Protein AF-A0A822AQA1-F1 (afdb_monomer_lite)

Radius of gyration: 13.72 Å; chains: 1; bounding box: 22×26×37 Å

Structure (mmCIF, N/CA/C/O backbone):
data_AF-A0A822AQA1-F1
#
_entry.id   AF-A0A822AQA1-F1
#
loop_
_atom_site.group_PDB
_atom_site.id
_atom_site.type_symbol
_atom_site.label_atom_id
_atom_site.label_alt_id
_atom_site.label_comp_id
_atom_site.label_asym_id
_atom_site.label_entity_id
_atom_site.label_seq_id
_atom_site.pdbx_PDB_ins_code
_atom_site.Cartn_x
_atom_site.Cartn_y
_atom_site.Cartn_z
_atom_site.occupancy
_atom_site.B_iso_or_equiv
_atom_site.auth_seq_id
_atom_site.auth_comp_id
_atom_site.auth_asym_id
_atom_site.auth_atom_id
_atom_site.pdbx_PDB_model_num
ATOM 1 N N . MET A 1 1 ? 0.533 -14.695 -1.761 1.00 59.38 1 MET A N 1
ATOM 2 C CA . MET A 1 1 ? -0.603 -15.649 -1.893 1.00 59.38 1 MET A CA 1
ATOM 3 C C . MET A 1 1 ? -1.410 -15.802 -0.600 1.00 59.38 1 MET A C 1
ATOM 5 O O . MET A 1 1 ? -2.622 -15.665 -0.683 1.00 59.38 1 MET A O 1
ATOM 9 N N . ALA A 1 2 ? -0.791 -16.011 0.572 1.00 66.88 2 ALA A N 1
ATOM 10 C CA . ALA A 1 2 ? -1.513 -16.120 1.854 1.00 66.88 2 ALA A CA 1
ATOM 11 C C . ALA A 1 2 ? -2.287 -14.841 2.245 1.00 66.88 2 ALA A C 1
ATOM 13 O O . ALA A 1 2 ? -3.455 -14.915 2.607 1.00 66.88 2 ALA A O 1
ATOM 14 N N . THR A 1 3 ? -1.688 -13.663 2.050 1.00 62.78 3 THR A N 1
ATOM 15 C CA . THR A 1 3 ? -2.288 -12.350 2.362 1.00 62.78 3 THR A CA 1
ATOM 16 C C . THR A 1 3 ? -3.589 -12.094 1.593 1.00 62.78 3 THR A C 1
ATOM 18 O O . THR A 1 3 ? -4.576 -11.640 2.159 1.00 62.78 3 THR A O 1
ATOM 21 N N . ARG A 1 4 ? -3.638 -12.478 0.310 1.0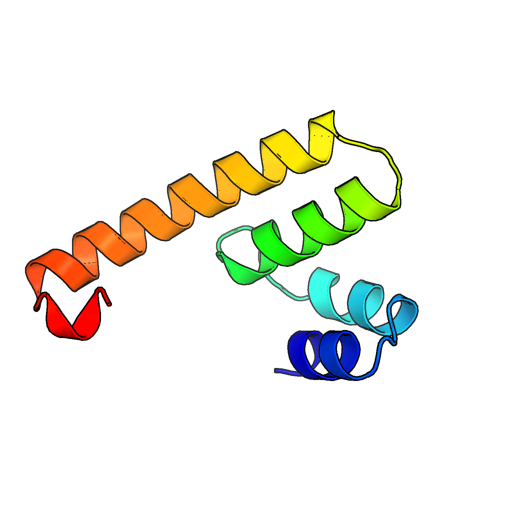0 66.75 4 ARG A N 1
ATOM 22 C CA . ARG A 1 4 ? -4.836 -12.339 -0.534 1.00 66.75 4 ARG A CA 1
ATOM 23 C C . ARG A 1 4 ? -5.963 -13.281 -0.099 1.00 66.75 4 ARG A C 1
ATOM 25 O O . ARG A 1 4 ? -7.131 -12.914 -0.184 1.00 66.75 4 ARG A O 1
ATOM 32 N N . ALA A 1 5 ? -5.617 -14.486 0.360 1.00 70.31 5 ALA A N 1
ATOM 33 C CA . ALA A 1 5 ? -6.589 -15.446 0.875 1.00 70.31 5 ALA A CA 1
ATOM 34 C C . ALA A 1 5 ? -7.190 -14.963 2.203 1.00 70.31 5 ALA A C 1
ATOM 36 O O . ALA A 1 5 ? -8.413 -14.940 2.325 1.00 70.31 5 ALA A O 1
ATOM 37 N N . ALA A 1 6 ? -6.352 -14.489 3.132 1.00 69.81 6 ALA A N 1
ATOM 38 C CA . ALA A 1 6 ? -6.788 -13.890 4.395 1.00 69.81 6 ALA A CA 1
ATOM 39 C C . ALA A 1 6 ? -7.710 -12.681 4.161 1.00 69.81 6 ALA A C 1
ATOM 41 O O . ALA A 1 6 ? -8.770 -12.589 4.774 1.00 69.81 6 ALA A O 1
ATOM 42 N N . TRP A 1 7 ? -7.386 -11.826 3.179 1.00 71.56 7 TRP A N 1
ATOM 43 C CA . TRP A 1 7 ? -8.262 -10.717 2.792 1.00 71.56 7 TRP A CA 1
ATOM 44 C C . TRP A 1 7 ? -9.621 -11.197 2.269 1.00 71.56 7 TRP A C 1
ATOM 46 O O . TRP A 1 7 ? -10.654 -10.679 2.683 1.00 71.56 7 TRP A O 1
ATOM 56 N N . SER A 1 8 ? -9.638 -12.223 1.407 1.00 73.75 8 SER A N 1
ATOM 57 C CA . SER A 1 8 ? -10.891 -12.787 0.874 1.00 73.75 8 SER A CA 1
ATOM 58 C C . SER A 1 8 ? -11.751 -13.480 1.936 1.00 73.75 8 SER A C 1
ATOM 60 O O . SER A 1 8 ? -12.967 -13.545 1.790 1.00 73.75 8 SER A O 1
ATOM 62 N N . LEU A 1 9 ? -11.119 -13.982 3.000 1.00 79.31 9 LEU A N 1
ATOM 63 C CA . LEU A 1 9 ? -11.776 -14.623 4.138 1.00 79.31 9 LEU A CA 1
ATOM 64 C C . LEU A 1 9 ? -12.233 -13.606 5.197 1.00 79.31 9 LEU A C 1
ATOM 66 O O . LEU A 1 9 ? -12.934 -13.983 6.131 1.00 79.31 9 LEU A O 1
ATOM 70 N N . GLY A 1 10 ? -11.854 -12.330 5.058 1.00 74.00 10 GLY A N 1
ATOM 71 C CA . GLY A 1 10 ? -12.117 -11.289 6.054 1.00 74.00 10 GLY A CA 1
ATOM 72 C C . GLY A 1 10 ? -11.279 -11.428 7.330 1.00 74.00 10 GLY A C 1
ATOM 73 O O . GLY A 1 10 ? -11.545 -10.730 8.308 1.00 74.00 10 GLY A O 1
ATOM 74 N N . ASP A 1 11 ? -10.266 -12.299 7.328 1.00 77.31 11 ASP A N 1
ATOM 75 C CA . ASP A 1 11 ? -9.411 -12.576 8.482 1.00 77.31 11 ASP A CA 1
ATOM 76 C C . ASP A 1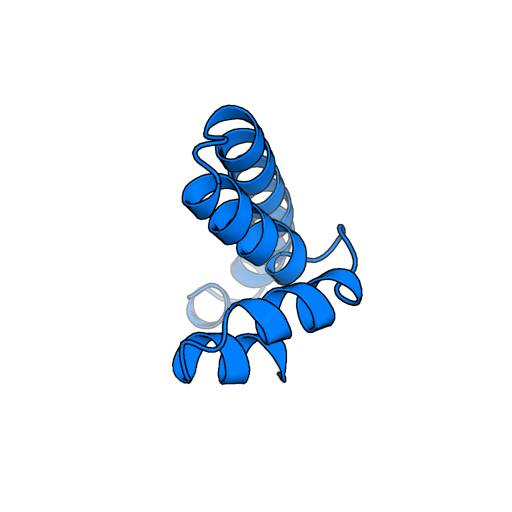 11 ? -8.257 -11.566 8.550 1.00 77.31 11 ASP A C 1
ATOM 78 O O . ASP A 1 11 ? -7.119 -11.804 8.134 1.00 77.31 11 ASP A O 1
ATOM 82 N N . MET A 1 12 ? -8.596 -10.362 9.008 1.00 71.25 12 MET A N 1
ATOM 83 C CA . MET A 1 12 ? -7.674 -9.227 9.083 1.00 71.25 12 MET A CA 1
ATOM 84 C C . MET A 1 12 ? -6.498 -9.407 10.070 1.00 71.25 12 MET A C 1
ATOM 86 O O . MET A 1 12 ? -5.397 -8.974 9.735 1.00 71.25 12 MET A O 1
ATOM 90 N N . PRO A 1 13 ? -6.655 -10.057 11.243 1.00 74.56 13 PRO A N 1
ATOM 91 C CA . PRO A 1 13 ? -5.533 -10.331 12.148 1.00 74.56 13 PRO A CA 1
ATOM 92 C C . PRO A 1 13 ? -4.438 -11.193 11.513 1.00 74.56 13 PRO A C 1
ATOM 94 O O . PRO A 1 13 ? -3.248 -11.005 11.768 1.00 74.56 13 PRO A O 1
ATOM 97 N N . ASP A 1 14 ? -4.829 -12.151 10.677 1.00 73.56 14 ASP A N 1
ATOM 98 C CA . ASP A 1 14 ? -3.876 -12.996 9.969 1.00 73.56 14 ASP A CA 1
ATOM 99 C C . ASP A 1 14 ? -3.282 -12.278 8.751 1.00 73.56 14 ASP A C 1
ATOM 101 O O . ASP A 1 14 ? -2.102 -12.458 8.443 1.00 73.56 14 ASP A O 1
ATOM 105 N N . LEU A 1 15 ? -4.036 -11.372 8.120 1.00 72.81 15 LEU A N 1
ATOM 106 C CA . LEU A 1 15 ? -3.512 -10.469 7.094 1.00 72.81 15 LEU A CA 1
ATOM 107 C C . LEU A 1 15 ? -2.345 -9.617 7.618 1.00 72.81 15 LEU A C 1
ATOM 109 O O . LEU A 1 15 ? -1.332 -9.499 6.922 1.00 72.81 15 LEU A O 1
ATOM 113 N N . GLU A 1 16 ? -2.451 -9.103 8.849 1.00 74.38 16 GLU A N 1
ATOM 114 C CA . GLU A 1 16 ? -1.386 -8.349 9.526 1.00 74.38 16 GLU A CA 1
ATOM 115 C C . GLU A 1 16 ? -0.097 -9.167 9.679 1.00 74.38 16 GLU A C 1
ATOM 117 O O . GLU A 1 16 ? 0.994 -8.702 9.347 1.00 74.38 16 GLU A O 1
ATOM 122 N N . LYS A 1 17 ? -0.216 -10.440 10.070 1.00 77.50 17 LYS A N 1
ATOM 123 C CA . LYS A 1 17 ? 0.939 -11.345 10.188 1.00 77.50 17 LYS A CA 1
ATOM 124 C C . LYS A 1 17 ? 1.593 -11.629 8.840 1.00 77.50 17 LYS A C 1
ATOM 126 O O . LYS A 1 17 ? 2.812 -11.756 8.760 1.00 77.50 17 LYS A O 1
ATOM 131 N N . TYR A 1 18 ? 0.801 -11.744 7.775 1.00 76.50 18 TYR A N 1
ATOM 132 C CA . TYR A 1 18 ? 1.325 -12.096 6.460 1.00 76.50 18 TYR A CA 1
ATOM 133 C C . TYR A 1 18 ? 1.935 -10.912 5.708 1.00 76.50 18 TYR A C 1
ATOM 135 O O . TYR A 1 18 ? 2.917 -11.118 4.991 1.00 76.50 18 TYR A O 1
ATOM 143 N N . TYR A 1 19 ? 1.407 -9.688 5.843 1.00 76.56 19 TYR A N 1
ATOM 144 C CA . TYR A 1 19 ? 1.958 -8.554 5.090 1.00 76.56 19 TYR A CA 1
ATOM 145 C C . TYR A 1 19 ? 3.319 -8.085 5.626 1.00 76.56 19 TYR A C 1
ATOM 147 O O . TYR A 1 19 ? 4.103 -7.550 4.845 1.00 76.56 19 TYR A O 1
ATOM 155 N N . ILE A 1 20 ? 3.649 -8.329 6.904 1.00 78.81 20 ILE A N 1
ATOM 156 C CA . ILE A 1 20 ? 4.971 -8.009 7.487 1.00 78.81 20 ILE A CA 1
ATOM 157 C C . ILE A 1 20 ? 6.109 -8.725 6.741 1.00 78.81 20 ILE A C 1
ATOM 159 O O . ILE A 1 20 ? 7.229 -8.225 6.669 1.00 78.81 20 ILE A O 1
ATOM 163 N N . HIS A 1 21 ? 5.827 -9.881 6.139 1.00 82.19 21 HIS A N 1
ATOM 164 C CA . HIS A 1 21 ? 6.800 -10.629 5.343 1.00 82.19 21 HIS A CA 1
ATOM 165 C C . HIS A 1 21 ? 6.930 -10.130 3.898 1.00 82.19 21 HIS A C 1
ATOM 167 O O . HIS A 1 21 ? 7.794 -10.613 3.162 1.00 82.19 21 HIS A O 1
ATOM 173 N N . ILE A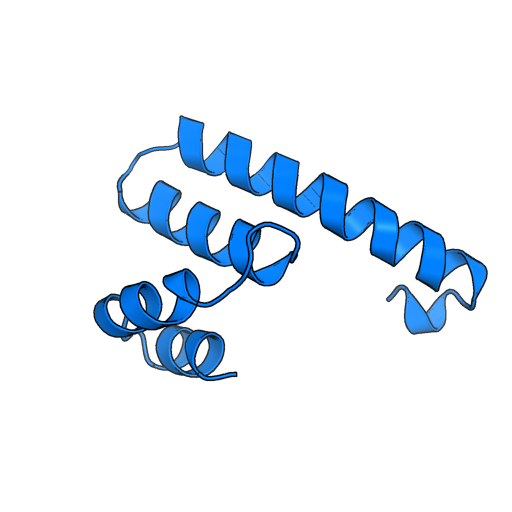 1 22 ? 6.076 -9.197 3.465 1.00 81.62 22 ILE A N 1
ATOM 174 C CA . ILE A 1 22 ? 6.142 -8.627 2.123 1.00 81.62 22 ILE A CA 1
ATOM 175 C C . ILE A 1 22 ? 7.125 -7.452 2.151 1.00 81.62 22 ILE A C 1
ATOM 177 O O . ILE A 1 22 ? 6.917 -6.506 2.915 1.00 81.62 22 ILE A O 1
ATOM 181 N N . PRO A 1 23 ? 8.181 -7.489 1.321 1.00 81.12 23 PRO A N 1
ATOM 182 C CA . PRO A 1 23 ? 9.142 -6.403 1.265 1.00 81.12 23 PRO A CA 1
ATOM 183 C C . PRO A 1 23 ? 8.494 -5.106 0.769 1.00 81.12 23 PRO A C 1
ATOM 185 O O . PRO A 1 23 ? 7.678 -5.113 -0.152 1.00 81.12 23 PRO A O 1
ATOM 188 N N . ASP A 1 24 ? 8.930 -3.995 1.355 1.00 76.38 24 ASP A N 1
ATOM 189 C CA . ASP A 1 24 ? 8.486 -2.617 1.087 1.00 76.38 24 ASP A CA 1
ATOM 190 C C . ASP A 1 24 ? 8.679 -2.198 -0.371 1.00 76.38 24 ASP A C 1
ATOM 192 O O . ASP A 1 24 ? 8.006 -1.303 -0.863 1.00 76.38 24 ASP A O 1
ATOM 196 N N . THR A 1 25 ? 9.599 -2.864 -1.065 1.00 78.06 25 THR A N 1
ATOM 197 C CA . THR A 1 25 ? 9.922 -2.628 -2.473 1.00 78.06 25 THR A CA 1
ATOM 198 C C . THR A 1 25 ? 8.908 -3.235 -3.439 1.00 78.06 25 THR A C 1
ATOM 200 O O . THR A 1 25 ? 9.060 -3.082 -4.647 1.00 78.06 25 THR A O 1
ATOM 203 N N . LYS A 1 26 ? 7.895 -3.955 -2.944 1.00 83.06 26 LYS A N 1
ATOM 204 C CA . LYS A 1 26 ? 6.830 -4.533 -3.768 1.00 83.06 26 LYS A CA 1
ATOM 205 C C . LYS A 1 26 ? 5.526 -3.773 -3.593 1.00 83.06 26 LYS A C 1
ATOM 207 O O . LYS A 1 26 ? 5.113 -3.494 -2.468 1.00 83.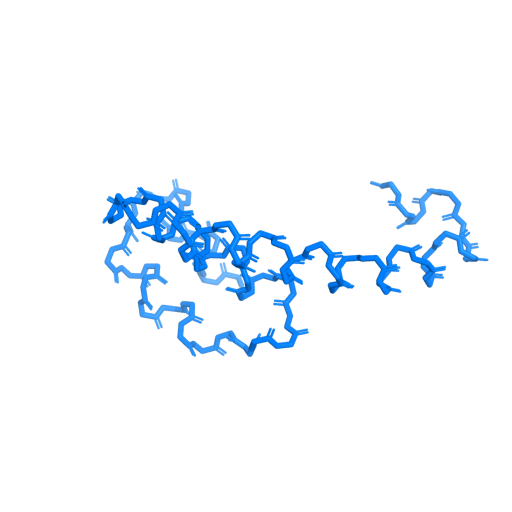06 26 LYS A O 1
ATOM 212 N N . PHE A 1 27 ? 4.823 -3.578 -4.710 1.00 85.25 27 PHE A N 1
ATOM 213 C CA . PHE A 1 27 ? 3.484 -2.988 -4.748 1.00 85.25 27 PHE A CA 1
ATOM 214 C C . PHE A 1 27 ? 2.532 -3.623 -3.723 1.00 85.25 27 PHE A C 1
ATOM 216 O O . PHE A 1 27 ? 1.858 -2.915 -2.979 1.00 85.25 27 PHE A O 1
ATOM 223 N N . GLU A 1 28 ? 2.526 -4.959 -3.623 1.00 84.25 28 GLU A N 1
ATOM 224 C CA . GLU A 1 28 ? 1.672 -5.686 -2.675 1.00 84.25 28 GLU A CA 1
ATOM 225 C C . GLU A 1 28 ? 1.892 -5.228 -1.222 1.00 84.25 28 GLU A C 1
ATOM 227 O O . GLU A 1 28 ? 0.932 -5.089 -0.469 1.00 84.25 28 GLU A O 1
ATOM 232 N N . GLY A 1 29 ? 3.139 -4.957 -0.825 1.00 85.50 29 GLY A N 1
ATOM 233 C CA . GLY A 1 29 ? 3.478 -4.550 0.540 1.00 85.50 29 GLY A CA 1
ATOM 234 C C . GLY A 1 29 ? 2.950 -3.156 0.868 1.00 85.50 29 GLY A C 1
ATOM 235 O O . GLY A 1 29 ? 2.341 -2.959 1.920 1.00 85.50 29 GLY A O 1
ATOM 236 N N . ALA A 1 30 ? 3.125 -2.213 -0.060 1.00 86.88 30 ALA A N 1
ATOM 237 C CA . ALA A 1 30 ? 2.585 -0.862 0.056 1.00 86.88 30 ALA A CA 1
ATOM 238 C C . ALA A 1 30 ? 1.043 -0.865 0.061 1.00 86.88 30 ALA A C 1
ATOM 240 O O . ALA A 1 30 ? 0.420 -0.192 0.883 1.00 86.88 30 ALA A O 1
ATOM 241 N N . TYR A 1 31 ? 0.421 -1.704 -0.775 1.00 86.00 31 TYR A N 1
ATOM 242 C CA . TYR A 1 31 ? -1.032 -1.849 -0.853 1.00 86.00 31 TYR A CA 1
ATOM 243 C C . TYR A 1 31 ? -1.658 -2.341 0.462 1.00 86.00 31 TYR A C 1
ATOM 245 O O . TYR A 1 31 ? -2.571 -1.701 0.985 1.00 86.00 31 TYR A O 1
ATOM 253 N N . TYR A 1 32 ? -1.167 -3.445 1.038 1.00 86.06 32 TYR A N 1
ATOM 254 C CA . TYR A 1 32 ? -1.746 -3.977 2.281 1.00 86.06 32 TYR A CA 1
ATOM 255 C C . TYR A 1 32 ? -1.558 -3.028 3.474 1.00 86.06 32 TYR A C 1
ATOM 257 O O . TYR A 1 32 ? -2.444 -2.939 4.321 1.00 86.06 32 TYR A O 1
ATOM 265 N N . ARG A 1 33 ? -0.461 -2.262 3.517 1.00 86.69 33 ARG A N 1
ATOM 266 C CA . ARG A 1 33 ? -0.249 -1.227 4.546 1.00 86.69 33 ARG A CA 1
ATOM 267 C C . ARG A 1 33 ? -1.179 -0.037 4.391 1.00 86.69 33 ARG A C 1
ATOM 269 O O . ARG A 1 33 ? -1.642 0.483 5.398 1.00 86.69 33 ARG A O 1
ATOM 276 N N . ALA A 1 34 ? -1.480 0.375 3.159 1.00 89.19 34 ALA A N 1
ATOM 277 C CA . ALA A 1 34 ? -2.481 1.408 2.920 1.00 89.19 34 ALA A CA 1
ATOM 278 C C . ALA A 1 34 ? -3.856 0.969 3.443 1.00 89.19 34 ALA A C 1
ATOM 280 O O . ALA A 1 34 ? -4.517 1.728 4.146 1.00 89.19 34 ALA A O 1
ATOM 281 N N . VAL A 1 35 ? -4.261 -0.274 3.156 1.00 87.75 35 VAL A N 1
ATOM 282 C CA . VAL A 1 35 ? -5.520 -0.847 3.660 1.00 87.75 35 VAL A CA 1
ATOM 283 C C . VAL A 1 35 ? -5.546 -0.869 5.189 1.00 87.75 35 VAL A C 1
ATOM 285 O O . VAL A 1 35 ? -6.549 -0.479 5.785 1.00 87.75 35 VAL A O 1
ATOM 288 N N . ASP A 1 36 ? -4.453 -1.281 5.830 1.00 87.19 36 ASP A N 1
ATOM 289 C CA . ASP A 1 36 ? -4.362 -1.293 7.289 1.00 87.19 36 ASP A CA 1
ATOM 290 C C . ASP A 1 36 ? -4.401 0.118 7.901 1.00 87.19 36 ASP A C 1
ATOM 292 O O . ASP A 1 36 ? -5.151 0.383 8.840 1.00 87.19 36 ASP A O 1
ATOM 296 N N . ALA A 1 37 ? -3.680 1.070 7.308 1.00 89.00 37 ALA A N 1
ATOM 297 C CA . ALA A 1 37 ? -3.688 2.461 7.743 1.00 89.00 37 ALA A CA 1
ATOM 298 C C . ALA A 1 37 ? -5.082 3.105 7.627 1.00 89.00 37 ALA A C 1
ATOM 300 O O . ALA A 1 37 ? -5.472 3.857 8.516 1.00 89.00 37 ALA A O 1
ATOM 301 N N . ILE A 1 38 ? -5.862 2.773 6.588 1.00 89.31 38 ILE A N 1
ATOM 302 C CA . ILE A 1 38 ? -7.263 3.215 6.452 1.00 89.31 38 ILE A CA 1
ATOM 303 C C . ILE A 1 38 ? -8.132 2.623 7.565 1.00 89.31 38 ILE A C 1
ATOM 305 O O . ILE A 1 38 ? -8.952 3.334 8.136 1.00 89.31 38 ILE A O 1
ATOM 309 N N . ARG A 1 39 ? -7.957 1.335 7.893 1.00 86.81 39 ARG A N 1
ATOM 310 C CA . ARG A 1 39 ? -8.717 0.670 8.969 1.00 86.81 39 ARG A CA 1
ATOM 311 C C . ARG A 1 39 ? -8.453 1.286 10.341 1.00 86.81 39 ARG A C 1
ATOM 313 O O . ARG A 1 39 ? -9.356 1.309 11.170 1.00 86.81 39 ARG A O 1
ATOM 320 N N . ASN A 1 40 ? -7.236 1.773 10.562 1.00 88.06 40 ASN A N 1
ATOM 321 C CA . ASN A 1 40 ? -6.804 2.407 11.806 1.00 88.06 40 ASN A CA 1
ATOM 322 C C . ASN A 1 40 ? -7.049 3.932 11.829 1.00 88.06 40 ASN A C 1
ATOM 324 O O . ASN A 1 40 ? -6.463 4.624 12.661 1.00 88.06 40 ASN A O 1
ATOM 328 N N . ASP A 1 41 ? -7.862 4.466 10.903 1.00 91.56 41 ASP A N 1
ATOM 329 C CA . ASP A 1 41 ? -8.140 5.903 10.717 1.00 91.56 41 ASP A CA 1
ATOM 330 C C . ASP A 1 41 ? -6.879 6.776 10.525 1.00 91.56 41 ASP A C 1
ATOM 332 O O . ASP A 1 41 ? -6.900 8.003 10.664 1.00 91.56 41 ASP A O 1
ATOM 336 N N . ASN A 1 42 ? -5.750 6.167 10.153 1.00 92.31 42 ASN A N 1
ATOM 337 C CA . ASN A 1 42 ? -4.495 6.862 9.903 1.00 92.31 42 ASN A CA 1
ATOM 338 C C . ASN A 1 42 ? -4.363 7.234 8.422 1.00 92.31 42 ASN A C 1
ATOM 340 O O . ASN A 1 42 ? -3.525 6.717 7.679 1.00 92.31 42 ASN A O 1
ATOM 344 N N . PHE A 1 43 ? -5.199 8.174 7.987 1.00 91.25 43 PHE A N 1
ATOM 345 C CA . PHE A 1 43 ? -5.287 8.581 6.581 1.00 91.25 43 PHE A CA 1
ATOM 346 C C . PHE A 1 43 ? -3.989 9.166 6.023 1.00 91.25 43 PHE A C 1
ATOM 348 O O . PHE A 1 43 ? -3.731 9.058 4.828 1.00 91.25 43 PHE A O 1
ATOM 355 N N . ARG A 1 44 ? -3.148 9.762 6.876 1.00 93.06 44 ARG A N 1
ATOM 356 C CA . ARG A 1 44 ? -1.856 10.307 6.449 1.00 93.06 44 ARG A CA 1
ATOM 357 C C . ARG A 1 44 ? -0.905 9.190 6.027 1.00 93.06 44 ARG A C 1
ATOM 359 O O . ARG A 1 44 ? -0.385 9.218 4.922 1.00 93.06 44 ARG A O 1
ATOM 366 N N . GLN A 1 45 ? -0.765 8.172 6.874 1.00 89.94 45 GLN A N 1
ATOM 367 C CA . GLN A 1 45 ? 0.040 6.993 6.556 1.00 89.94 45 GLN A CA 1
ATOM 368 C C . GLN A 1 45 ? -0.547 6.200 5.380 1.00 89.94 45 GLN A C 1
ATOM 370 O O . GLN A 1 45 ? 0.201 5.639 4.578 1.00 89.94 45 GLN A O 1
ATOM 375 N N . ALA A 1 46 ? -1.877 6.164 5.258 1.00 91.44 46 ALA A N 1
ATOM 376 C CA . ALA A 1 46 ? -2.536 5.556 4.110 1.00 91.44 46 ALA A CA 1
ATOM 377 C C . ALA A 1 46 ? -2.159 6.266 2.806 1.00 91.44 46 ALA A C 1
ATOM 379 O O . ALA A 1 46 ? -1.793 5.598 1.845 1.00 91.44 46 ALA A O 1
ATOM 380 N N . GLN A 1 47 ? -2.196 7.601 2.791 1.00 92.25 47 GLN A N 1
ATOM 381 C CA . GLN A 1 47 ? -1.816 8.398 1.628 1.00 92.25 47 GLN A CA 1
ATOM 382 C C . GLN A 1 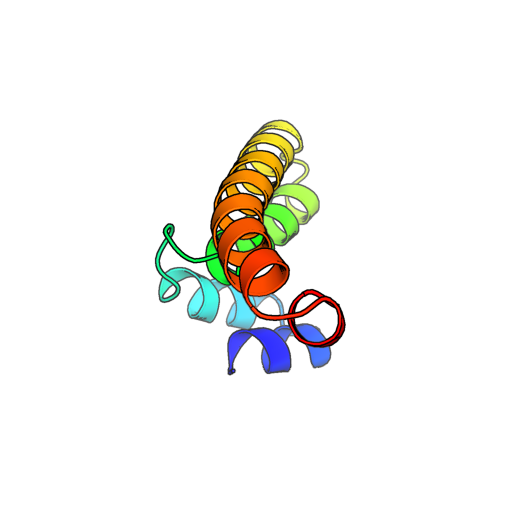47 ? -0.354 8.153 1.234 1.00 92.25 47 GLN A C 1
ATOM 384 O O . GLN A 1 47 ? -0.097 7.815 0.082 1.00 92.25 47 GLN A O 1
ATOM 389 N N . ASP A 1 48 ? 0.572 8.202 2.196 1.00 93.06 48 ASP A N 1
ATOM 390 C CA . ASP A 1 48 ? 1.996 7.934 1.951 1.00 93.06 48 ASP A CA 1
ATOM 391 C C . ASP A 1 48 ? 2.213 6.524 1.361 1.00 93.06 48 ASP A C 1
ATOM 393 O O . ASP A 1 48 ? 3.005 6.325 0.440 1.00 93.06 48 ASP A O 1
ATOM 397 N N . SER A 1 49 ? 1.464 5.533 1.856 1.00 90.38 49 SER A N 1
ATOM 398 C CA . SER A 1 49 ? 1.532 4.150 1.365 1.00 90.38 49 SER A CA 1
ATOM 399 C C . SER A 1 49 ? 0.936 3.996 -0.041 1.00 90.38 49 SER A C 1
ATOM 401 O O . SER A 1 49 ? 1.439 3.203 -0.836 1.00 90.38 49 SER A O 1
ATOM 403 N N . ILE A 1 50 ? -0.120 4.749 -0.369 1.00 90.94 50 ILE A N 1
ATOM 404 C CA . ILE A 1 50 ? -0.724 4.784 -1.711 1.00 90.94 50 ILE A CA 1
ATOM 405 C C . ILE A 1 50 ? 0.238 5.418 -2.713 1.00 90.94 50 ILE A C 1
ATOM 407 O O . ILE A 1 50 ? 0.379 4.911 -3.826 1.00 90.94 50 ILE A O 1
ATOM 411 N N . ASP A 1 51 ? 0.902 6.506 -2.331 1.00 92.69 51 ASP A N 1
ATOM 412 C CA . ASP A 1 51 ? 1.844 7.195 -3.208 1.00 92.69 51 ASP A CA 1
ATOM 413 C C . ASP A 1 51 ? 3.086 6.330 -3.462 1.00 92.69 51 ASP A C 1
ATOM 415 O O . ASP A 1 51 ? 3.478 6.159 -4.616 1.00 92.69 51 ASP A O 1
ATOM 419 N N . LEU A 1 52 ? 3.600 5.637 -2.439 1.00 89.38 52 LEU A N 1
ATOM 420 C CA . LEU A 1 52 ? 4.644 4.622 -2.619 1.00 89.38 52 LEU A CA 1
ATOM 421 C C . LEU A 1 52 ? 4.194 3.483 -3.550 1.00 89.38 52 LEU A C 1
ATOM 423 O O . LEU A 1 52 ? 4.948 3.042 -4.417 1.00 89.38 52 LEU A O 1
ATOM 427 N N . ALA A 1 53 ? 2.960 2.995 -3.391 1.00 88.75 53 ALA A N 1
ATOM 428 C CA . ALA A 1 53 ? 2.426 1.949 -4.257 1.00 88.75 53 ALA A CA 1
ATOM 429 C C . ALA A 1 53 ? 2.367 2.407 -5.724 1.00 88.75 53 ALA A C 1
ATOM 431 O O . ALA A 1 53 ? 2.674 1.617 -6.615 1.00 88.75 53 ALA A O 1
ATOM 432 N N . ARG A 1 54 ? 2.016 3.674 -5.979 1.00 89.12 54 ARG A N 1
ATOM 433 C CA . ARG A 1 54 ? 2.021 4.260 -7.327 1.00 89.12 54 ARG A CA 1
ATOM 434 C C . ARG A 1 54 ? 3.419 4.342 -7.915 1.00 89.12 54 ARG A C 1
ATOM 436 O O . ARG A 1 54 ? 3.592 3.909 -9.044 1.00 89.12 54 ARG A O 1
ATOM 443 N N . GLU A 1 55 ? 4.407 4.817 -7.160 1.00 89.50 55 GLU A N 1
ATOM 444 C CA . GLU A 1 55 ? 5.793 4.887 -7.643 1.00 89.50 55 GLU A CA 1
ATOM 445 C C . GLU A 1 55 ? 6.321 3.510 -8.069 1.00 89.50 55 GLU A C 1
ATOM 447 O O . GLU A 1 55 ? 6.951 3.370 -9.117 1.00 89.50 55 GLU A O 1
ATOM 452 N N . LEU A 1 56 ? 6.024 2.470 -7.284 1.00 86.88 56 LEU A N 1
ATOM 453 C CA . LEU A 1 56 ? 6.409 1.097 -7.614 1.00 86.88 56 LEU A CA 1
ATOM 454 C C . LEU A 1 56 ? 5.664 0.571 -8.846 1.00 86.88 56 LEU A C 1
ATOM 456 O O . LEU A 1 56 ? 6.268 -0.081 -9.700 1.00 86.88 56 LEU A O 1
ATOM 460 N N . LEU A 1 57 ? 4.366 0.871 -8.954 1.00 85.00 57 LEU A N 1
ATOM 461 C CA . LEU A 1 57 ? 3.551 0.472 -10.097 1.00 85.00 57 LEU A CA 1
ATOM 462 C C . LEU A 1 57 ? 4.002 1.177 -11.382 1.00 85.00 57 LEU A C 1
ATOM 464 O O . LEU A 1 57 ? 4.034 0.541 -12.427 1.00 85.00 57 LEU A O 1
ATOM 468 N N . ASP A 1 58 ? 4.388 2.452 -11.316 1.00 84.88 58 ASP A N 1
ATOM 469 C CA . ASP A 1 58 ? 4.851 3.236 -12.466 1.00 84.88 58 ASP A CA 1
ATOM 470 C C . ASP A 1 58 ? 6.111 2.631 -13.099 1.00 84.88 58 ASP A C 1
ATOM 472 O O . ASP A 1 58 ? 6.240 2.601 -14.327 1.00 84.88 58 ASP A O 1
ATOM 476 N N . VAL A 1 59 ? 7.025 2.085 -12.289 1.00 80.44 59 VAL A N 1
ATOM 477 C CA . VAL A 1 59 ? 8.221 1.379 -12.779 1.00 80.44 59 VAL A CA 1
ATOM 478 C C . VAL A 1 59 ? 7.840 0.093 -13.521 1.00 80.44 59 VAL A C 1
ATOM 480 O O . VAL A 1 59 ? 8.354 -0.174 -14.614 1.00 80.44 59 VAL A O 1
ATOM 483 N N . GLU A 1 60 ? 6.915 -0.694 -12.966 1.00 77.38 60 GLU A N 1
ATOM 484 C CA . GLU A 1 60 ? 6.426 -1.921 -13.607 1.00 77.38 60 GLU A CA 1
ATOM 485 C C . GLU A 1 60 ? 5.628 -1.612 -14.884 1.00 77.38 60 GLU A C 1
ATOM 487 O O . GLU A 1 60 ? 5.880 -2.214 -15.929 1.00 77.38 60 GLU A O 1
ATOM 492 N N . LEU A 1 61 ? 4.735 -0.618 -14.843 1.00 76.38 61 LEU A N 1
ATOM 493 C CA . LEU A 1 61 ? 3.928 -0.164 -15.977 1.00 76.38 61 LEU A CA 1
ATOM 494 C C . LEU A 1 61 ? 4.788 0.379 -17.110 1.00 76.38 61 LEU A C 1
ATOM 496 O O . LEU A 1 61 ? 4.559 0.014 -18.258 1.00 76.38 61 LEU A O 1
ATOM 500 N N . THR A 1 62 ? 5.796 1.203 -16.817 1.00 79.75 62 THR A N 1
ATOM 501 C CA . THR A 1 62 ? 6.713 1.723 -17.845 1.00 79.75 62 THR A CA 1
ATOM 502 C C . THR A 1 62 ? 7.442 0.579 -18.552 1.00 79.75 62 THR A C 1
ATOM 504 O O . THR A 1 62 ? 7.608 0.599 -19.773 1.00 79.75 62 THR A O 1
ATOM 507 N N . THR A 1 63 ? 7.826 -0.453 -17.799 1.00 75.69 63 THR A N 1
ATOM 508 C CA . THR A 1 63 ? 8.506 -1.635 -18.340 1.00 75.69 63 THR A CA 1
ATOM 509 C C . THR A 1 63 ? 7.563 -2.473 -19.211 1.00 75.69 63 THR A C 1
ATOM 511 O O . THR A 1 63 ? 7.905 -2.812 -20.341 1.00 75.69 63 THR A O 1
ATOM 514 N N . LEU A 1 64 ? 6.348 -2.757 -18.733 1.00 74.06 64 LEU A N 1
ATOM 515 C CA . LEU A 1 64 ? 5.364 -3.594 -19.433 1.00 74.06 64 LEU A CA 1
ATOM 516 C C . LEU A 1 64 ? 4.724 -2.892 -20.638 1.00 74.06 64 LEU A C 1
ATOM 518 O O . LEU A 1 64 ? 4.486 -3.528 -21.666 1.00 74.06 64 LEU A O 1
ATOM 522 N N . ALA A 1 65 ? 4.490 -1.581 -20.546 1.00 73.19 65 ALA A N 1
ATOM 523 C CA . ALA A 1 65 ? 3.963 -0.769 -21.641 1.00 73.19 65 ALA A CA 1
ATOM 524 C C . ALA A 1 65 ? 4.939 -0.701 -22.822 1.00 73.19 65 ALA A C 1
ATOM 526 O O . ALA A 1 65 ? 4.500 -0.646 -23.970 1.00 73.19 65 ALA A O 1
ATOM 527 N N . ASN A 1 66 ? 6.248 -0.764 -22.551 1.00 69.62 66 ASN A N 1
ATOM 528 C CA . ASN A 1 66 ? 7.271 -0.848 -23.589 1.00 69.62 66 ASN A CA 1
ATOM 529 C C . ASN A 1 66 ? 7.297 -2.227 -24.282 1.00 69.62 66 ASN A C 1
ATOM 531 O O . ASN A 1 66 ? 7.737 -2.335 -25.423 1.00 69.62 66 ASN A O 1
ATOM 535 N N . GLU A 1 67 ? 6.808 -3.281 -23.619 1.00 68.94 67 GLU A N 1
ATOM 536 C CA . GLU A 1 67 ? 6.744 -4.633 -24.185 1.00 68.94 67 GLU A CA 1
ATOM 537 C C . GLU A 1 67 ? 5.460 -4.875 -24.994 1.00 68.94 67 GLU A C 1
ATOM 539 O O . GLU A 1 67 ? 5.529 -5.389 -26.109 1.00 68.94 67 GLU A O 1
ATOM 544 N N . SER A 1 68 ? 4.282 -4.528 -24.460 1.00 72.19 68 SER A N 1
ATOM 545 C CA . SER A 1 68 ? 3.009 -4.525 -25.202 1.00 72.19 68 SER A CA 1
ATOM 546 C C . SER A 1 68 ? 1.866 -3.960 -24.355 1.00 72.19 68 SER A C 1
ATOM 548 O O . SER A 1 68 ? 1.758 -4.273 -23.171 1.00 72.19 68 SER A O 1
ATOM 550 N N . TYR A 1 69 ? 0.925 -3.247 -24.985 1.00 69.31 69 TYR A N 1
ATOM 551 C CA . TYR A 1 69 ? -0.296 -2.754 -24.326 1.00 69.31 69 TYR A CA 1
ATOM 552 C C . TYR A 1 69 ? -1.082 -3.867 -23.603 1.00 69.31 69 TYR A C 1
ATOM 554 O O . TYR A 1 69 ? -1.565 -3.665 -22.498 1.00 69.31 69 TYR A O 1
ATOM 562 N N . ASN A 1 70 ? -1.133 -5.072 -24.184 1.00 71.44 70 ASN A N 1
ATOM 563 C CA . ASN A 1 70 ? -1.865 -6.221 -23.637 1.00 71.44 70 ASN A CA 1
ATOM 564 C C . ASN A 1 70 ? -1.191 -6.884 -22.415 1.00 71.44 70 ASN A C 1
ATOM 566 O O . ASN A 1 70 ? -1.747 -7.816 -21.853 1.00 71.44 70 ASN A O 1
ATOM 570 N N . ARG A 1 71 ? 0.036 -6.477 -22.057 1.00 71.62 71 ARG A N 1
ATOM 571 C CA . ARG A 1 71 ? 0.733 -6.919 -20.831 1.00 71.62 71 ARG A CA 1
ATOM 572 C C . ARG A 1 71 ? 0.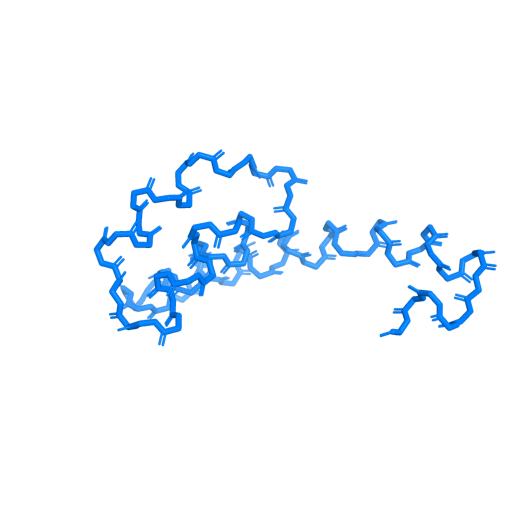738 -5.848 -19.746 1.00 71.62 71 ARG A C 1
ATOM 574 O O . ARG A 1 71 ? 0.963 -6.176 -18.589 1.00 71.62 71 ARG A O 1
ATOM 581 N N . ALA A 1 72 ? 0.531 -4.591 -20.130 1.00 67.75 72 ALA A N 1
ATOM 582 C CA . ALA A 1 72 ? 0.355 -3.481 -19.204 1.00 67.75 72 ALA A CA 1
ATOM 583 C C . ALA A 1 72 ? -1.071 -3.411 -18.622 1.00 67.75 72 ALA A C 1
ATOM 585 O O . ALA A 1 72 ? -1.263 -2.768 -17.593 1.00 67.75 72 ALA A O 1
ATOM 586 N N . TYR A 1 73 ? -2.047 -4.040 -19.288 1.00 69.12 73 TYR A N 1
ATOM 587 C CA . TYR A 1 73 ? -3.458 -4.107 -18.898 1.00 69.12 73 TYR A CA 1
ATOM 588 C C . TYR A 1 73 ? -3.813 -5.491 -18.353 1.00 69.12 73 TYR A C 1
ATOM 590 O O . TYR A 1 73 ? -4.543 -5.558 -17.340 1.00 69.12 73 TYR A O 1
#

Organism: NCBI:txid392032

Foldseek 3Di:
DQLVVCVVVVVVVVNVVVLVPPDLLDLSNLVSQLVVCVVVVNNVSNVVSVVSSVVSLVVVLVVQVVVDPVRSD

pLDDT: mean 80.38, std 8.53, range [59.38, 93.06]

Secondary structure (DSSP, 8-state):
-HHHHHHHHT-HHHHHHHHTTS-TTSHHHHHHHHHHHHHTT-HHHHHHHHHHHHHHHHHHHHHHHHH-HHHH-

Sequence (73 aa):
MATRAAWSLGDMPDLEKYYIHIPDTKFEGAYYRAVDAIRNDNFRQAQDSIDLARELLDVELTTLANESYNRAY

InterPro domains:
  IPR003151 PIK-related kinase, FAT [PF02259] (1-73)